Protein AF-A0A3D1EQ55-F1 (afdb_monomer_lite)

Foldseek 3Di:
DWDKDWDADPVRDIDIPPIDPAPLPGPPPPPHPNVVVVVVVQVVVQVQWHPDSVVLSVCVVCVVVDDPVSNVCNVVGHTDDPDDDD

Radius of gyration: 19.98 Å; chains: 1; bounding box: 47×38×45 Å

Secondary structure (DSSP, 8-state):
--B--EEE-TTS-EEE---BSS-TTSTT--SS-HHHHHHHHHHHHHHHH-SSHHHHHHHHHTGGG--HHHHHTTT--PPPP-----

Sequence (86 aa):
IPTSIEITTHAGSVFDSGLVMYPSGHARNTTADLEGILSKKMRQMGEIALAEPGPVVDRFRNIGSLDAAALAEVHNFNLLDRGPYE

Structure (mmCIF, N/CA/C/O backbone):
data_AF-A0A3D1EQ55-F1
#
_entry.id   AF-A0A3D1EQ55-F1
#
loop_
_atom_site.group_PDB
_atom_site.id
_atom_site.type_symbol
_atom_site.label_atom_id
_atom_site.label_alt_id
_atom_site.label_comp_id
_atom_site.label_asym_id
_atom_site.label_entity_id
_atom_site.label_seq_id
_atom_site.pdbx_PDB_ins_code
_atom_site.Cartn_x
_atom_site.Cartn_y
_atom_site.Cartn_z
_atom_site.occupancy
_atom_site.B_iso_or_equiv
_atom_site.auth_seq_id
_atom_site.auth_comp_id
_atom_site.auth_asym_id
_atom_site.auth_atom_id
_atom_site.pdbx_PDB_model_num
ATOM 1 N N . ILE A 1 1 ? 4.257 1.343 19.406 1.00 67.94 1 ILE A N 1
ATOM 2 C CA . ILE A 1 1 ? 3.595 2.156 20.449 1.00 67.94 1 ILE A CA 1
ATOM 3 C C . ILE A 1 1 ? 2.234 1.505 20.684 1.00 67.94 1 ILE A C 1
ATOM 5 O O . ILE A 1 1 ? 1.475 1.472 19.724 1.00 67.94 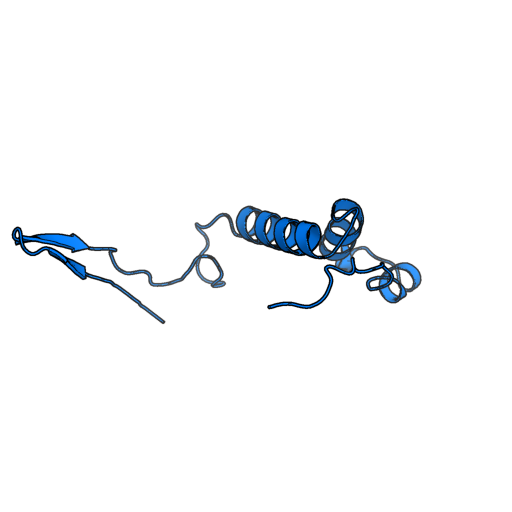1 ILE A O 1
ATOM 9 N N . PRO A 1 2 ? 1.978 0.875 21.847 1.00 91.62 2 PRO A N 1
ATOM 10 C CA . PRO A 1 2 ? 0.638 0.412 22.216 1.00 91.62 2 PRO A CA 1
ATOM 11 C C . PRO A 1 2 ? -0.303 1.610 22.342 1.00 91.62 2 PRO A C 1
ATOM 13 O O . PRO A 1 2 ? 0.062 2.606 22.968 1.00 91.62 2 PRO A O 1
ATOM 16 N N . THR A 1 3 ? -1.487 1.541 21.740 1.00 95.94 3 THR A N 1
ATOM 17 C CA . THR A 1 3 ? -2.452 2.649 21.775 1.00 95.94 3 THR A CA 1
ATOM 18 C C . THR A 1 3 ? -3.873 2.122 21.895 1.00 95.94 3 THR A C 1
ATOM 20 O O . THR A 1 3 ? -4.245 1.172 21.209 1.00 95.94 3 THR A O 1
ATOM 23 N N . SER A 1 4 ? -4.653 2.763 22.756 1.00 96.62 4 SER A N 1
ATOM 24 C CA . SER A 1 4 ? -6.098 2.600 22.879 1.00 96.62 4 SER A CA 1
ATOM 25 C C . SER A 1 4 ? -6.741 3.981 22.949 1.00 96.62 4 SER A C 1
ATOM 27 O O . SER A 1 4 ? -6.128 4.934 23.438 1.00 96.62 4 SER A O 1
ATOM 29 N N . ILE A 1 5 ? -7.959 4.093 22.436 1.00 96.75 5 ILE A N 1
ATOM 30 C CA . ILE A 1 5 ? -8.768 5.305 22.464 1.00 96.75 5 ILE A CA 1
ATOM 31 C C . ILE A 1 5 ? -10.132 4.923 23.026 1.00 96.75 5 ILE A C 1
ATOM 33 O O . ILE A 1 5 ? -10.792 4.028 22.502 1.00 96.75 5 ILE A O 1
ATOM 37 N N . GLU A 1 6 ? -10.557 5.644 24.057 1.00 98.12 6 GLU A N 1
ATOM 38 C CA . GLU A 1 6 ? -11.924 5.605 24.563 1.00 98.12 6 GLU A CA 1
ATOM 39 C C . GLU A 1 6 ? -12.587 6.957 24.288 1.00 98.12 6 GLU A C 1
ATOM 41 O O . GLU A 1 6 ? -11.998 8.015 24.522 1.00 98.12 6 GLU A O 1
ATOM 46 N N . ILE A 1 7 ? -13.810 6.927 23.767 1.00 98.06 7 ILE A N 1
ATOM 47 C CA . ILE A 1 7 ? -14.602 8.116 23.469 1.00 98.06 7 ILE A CA 1
ATOM 48 C C . ILE A 1 7 ? -15.903 8.031 24.256 1.00 98.06 7 ILE A C 1
ATOM 50 O O . ILE A 1 7 ? -16.730 7.156 24.004 1.00 98.06 7 ILE A O 1
ATOM 54 N N . THR A 1 8 ? -16.110 8.982 25.166 1.00 98.38 8 THR A N 1
ATOM 55 C CA . THR A 1 8 ? -17.386 9.168 25.865 1.00 98.38 8 THR A CA 1
ATOM 56 C C . THR A 1 8 ? -18.157 10.321 25.232 1.00 98.38 8 THR A C 1
ATOM 58 O O . THR A 1 8 ? -17.655 11.438 25.111 1.00 98.38 8 THR A O 1
ATOM 61 N N . THR A 1 9 ? -19.392 10.056 24.819 1.00 97.81 9 THR A N 1
ATOM 62 C CA . THR A 1 9 ? -20.293 11.068 24.252 1.00 97.81 9 THR A CA 1
ATOM 63 C C . THR A 1 9 ? -21.025 11.841 25.346 1.00 97.81 9 THR A C 1
ATOM 65 O O . THR A 1 9 ? -21.192 11.358 26.463 1.00 97.81 9 THR A O 1
ATOM 68 N N . HIS A 1 10 ? -21.565 13.015 25.008 1.00 97.25 10 HIS A N 1
ATOM 69 C CA . HIS A 1 10 ? -22.419 13.785 25.923 1.00 97.25 10 HIS A CA 1
ATOM 70 C C . HIS A 1 10 ? -23.658 12.997 26.396 1.00 97.25 10 HIS A C 1
ATOM 72 O O . HIS A 1 10 ? -24.138 13.198 27.506 1.00 97.25 10 HIS A O 1
ATOM 78 N N . ALA A 1 11 ? -24.180 12.081 25.573 1.00 97.12 11 ALA A N 1
ATOM 79 C CA . ALA A 1 11 ? -25.293 11.203 25.941 1.00 97.12 11 ALA A CA 1
ATOM 80 C C . ALA A 1 11 ? -24.871 10.026 26.851 1.00 97.12 11 ALA A C 1
ATOM 82 O O . ALA A 1 11 ? -25.687 9.156 27.142 1.00 97.12 11 ALA A O 1
ATOM 83 N N . GLY A 1 12 ? -23.601 9.967 27.271 1.00 96.94 12 GLY A N 1
ATOM 84 C CA . GLY A 1 12 ? -23.058 8.934 28.154 1.00 96.94 12 GLY A CA 1
ATOM 85 C C . GLY A 1 12 ? -22.682 7.621 27.463 1.00 96.94 12 GLY A C 1
ATOM 86 O O . GLY A 1 12 ? -22.236 6.697 28.133 1.00 96.94 12 GLY A O 1
ATOM 87 N N . SER A 1 13 ? -22.837 7.506 26.137 1.00 97.94 13 SER A N 1
ATOM 88 C CA . SER A 1 13 ? -22.361 6.325 25.398 1.00 97.94 13 SER A CA 1
ATOM 89 C C . SER A 1 13 ? -20.836 6.306 25.331 1.00 97.94 13 SER A C 1
ATOM 91 O O . SER A 1 13 ? -20.238 7.348 25.047 1.00 97.94 13 SER A O 1
ATOM 93 N N . VAL A 1 14 ? -20.244 5.130 25.540 1.00 98.19 14 VAL A N 1
ATOM 94 C CA . VAL A 1 14 ? -18.794 4.893 25.526 1.00 98.19 14 VAL A CA 1
ATOM 95 C C . VAL A 1 14 ? -18.429 4.004 24.339 1.00 98.19 14 VAL A C 1
ATOM 97 O O . VAL A 1 14 ? -19.062 2.971 24.118 1.00 98.19 14 VAL A O 1
ATOM 100 N N . PHE A 1 15 ? -17.404 4.404 23.590 1.00 97.81 15 PHE A N 1
ATOM 101 C CA . PHE A 1 15 ? -16.829 3.647 22.481 1.00 97.81 15 PHE A CA 1
ATOM 102 C C . PHE A 1 15 ? -15.352 3.390 22.758 1.00 97.81 15 PHE A C 1
ATOM 104 O O . PHE A 1 15 ? -14.581 4.336 22.900 1.00 97.81 15 PHE A O 1
ATOM 111 N N . ASP A 1 16 ? -14.966 2.120 22.798 1.00 97.06 16 ASP A N 1
ATOM 112 C CA . ASP A 1 16 ? -13.590 1.685 23.032 1.00 97.06 16 ASP A CA 1
ATOM 113 C C . ASP A 1 16 ? -13.014 1.091 21.739 1.00 97.06 16 ASP A C 1
ATOM 115 O O . ASP A 1 16 ? -13.625 0.221 21.112 1.00 97.06 16 ASP A O 1
ATOM 119 N N . SER A 1 17 ? -11.841 1.566 21.319 1.00 95.00 17 SER A N 1
ATOM 120 C CA . SER A 1 17 ? -11.116 1.014 20.17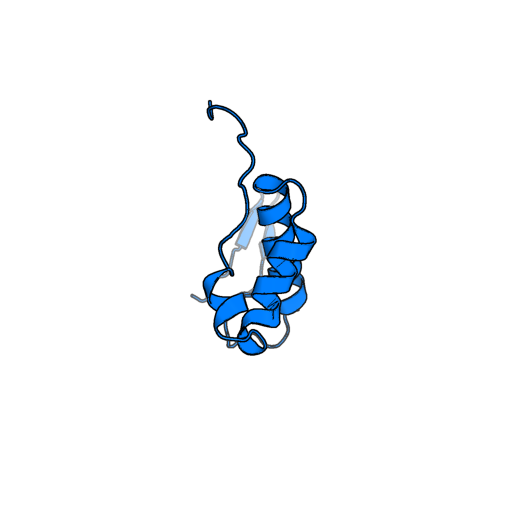0 1.00 95.00 17 SER A CA 1
ATOM 121 C C . SER A 1 17 ? -10.491 -0.358 20.444 1.00 95.00 17 SER A C 1
ATOM 123 O O . SER A 1 17 ? -10.003 -1.006 19.517 1.00 95.00 17 SER A O 1
ATOM 125 N N . GLY A 1 18 ? -10.408 -0.763 21.712 1.00 95.00 18 GLY A N 1
ATOM 126 C CA . GLY A 1 18 ? -9.509 -1.801 22.189 1.00 95.00 18 GLY A CA 1
ATOM 127 C C . GLY A 1 18 ? -8.040 -1.374 22.104 1.00 95.00 18 GLY A C 1
ATOM 128 O O . GLY A 1 18 ? -7.694 -0.277 21.649 1.00 95.00 18 GLY A O 1
ATOM 129 N N . LEU A 1 19 ? -7.147 -2.264 22.540 1.00 94.94 19 LEU A N 1
ATOM 130 C CA . LEU A 1 19 ? -5.704 -2.052 22.462 1.00 94.94 19 LEU A CA 1
ATOM 131 C C . LEU A 1 19 ? -5.152 -2.479 21.095 1.00 94.94 19 LEU A C 1
ATOM 133 O O . LEU A 1 19 ? -5.122 -3.666 20.768 1.00 94.94 19 LEU A O 1
ATOM 137 N N . VAL A 1 20 ? -4.588 -1.533 20.345 1.00 94.62 20 VAL A N 1
ATOM 138 C CA . VAL A 1 20 ? -3.740 -1.831 19.186 1.00 94.62 20 VAL A CA 1
ATOM 139 C C . VAL A 1 20 ? -2.299 -1.986 19.663 1.00 94.62 20 VAL A C 1
ATOM 141 O O . VAL A 1 20 ? -1.603 -1.009 19.943 1.00 94.62 20 VAL A O 1
ATOM 144 N N . MET A 1 21 ? -1.837 -3.235 19.755 1.00 94.81 21 MET A N 1
ATOM 145 C CA . MET A 1 21 ? -0.459 -3.537 20.156 1.00 94.81 21 MET A CA 1
ATOM 146 C C . MET A 1 21 ? 0.531 -3.384 18.988 1.00 94.81 21 MET A C 1
ATOM 148 O O . MET A 1 21 ? 1.598 -2.784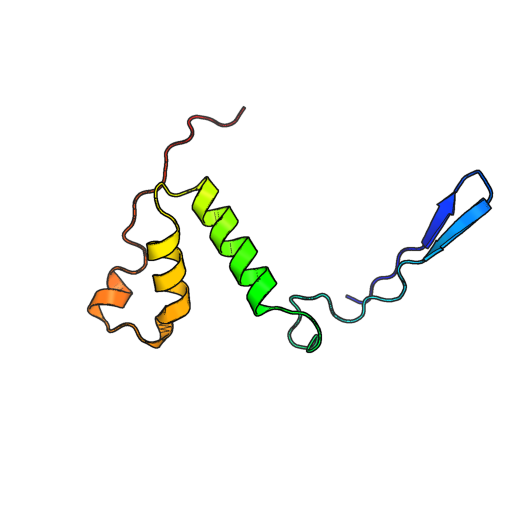 19.136 1.00 94.81 21 MET A O 1
ATOM 152 N N . TYR A 1 22 ? 0.172 -3.899 17.809 1.00 95.06 22 TYR A N 1
ATOM 153 C CA . TYR A 1 22 ? 0.990 -3.829 16.598 1.00 95.06 22 TYR A CA 1
ATOM 154 C C . TYR A 1 22 ? 0.134 -3.323 15.429 1.00 95.06 22 TYR A C 1
ATOM 156 O O . TYR A 1 22 ? -0.767 -4.043 14.995 1.00 95.06 22 TYR A O 1
ATOM 164 N N . PRO A 1 23 ? 0.379 -2.106 14.904 1.00 94.38 23 PRO A N 1
ATOM 165 C CA . PRO A 1 23 ? -0.362 -1.605 13.749 1.00 94.38 23 PRO A CA 1
ATOM 166 C C . PRO A 1 23 ? -0.075 -2.461 12.509 1.00 94.38 23 PRO A C 1
ATOM 168 O O . PRO A 1 23 ? 0.926 -3.174 12.464 1.00 94.38 23 PRO A O 1
ATOM 171 N N . SER A 1 24 ? -0.922 -2.363 11.484 1.00 94.62 24 SER A N 1
ATOM 172 C CA . SER A 1 24 ? -0.872 -3.236 10.299 1.00 94.62 24 SER A CA 1
ATOM 173 C C . SER A 1 24 ? 0.462 -3.222 9.543 1.00 94.62 24 SER A C 1
ATOM 175 O O . SER A 1 24 ? 0.788 -4.201 8.891 1.00 94.62 24 SER A O 1
ATOM 177 N N . GLY A 1 25 ? 1.247 -2.142 9.635 1.00 93.38 25 GLY A N 1
ATOM 178 C CA . GLY A 1 25 ? 2.584 -2.050 9.029 1.00 93.38 25 GLY A CA 1
ATOM 179 C C . GLY A 1 25 ? 3.733 -2.572 9.901 1.00 93.38 25 GLY A C 1
ATOM 180 O O . GLY A 1 25 ? 4.890 -2.498 9.499 1.00 93.38 25 GLY A O 1
ATOM 181 N N . HIS A 1 26 ? 3.460 -3.036 11.120 1.00 96.00 26 HIS A N 1
ATOM 182 C CA . HIS A 1 26 ? 4.489 -3.494 12.048 1.00 96.00 26 HIS A CA 1
ATOM 183 C C . HIS A 1 26 ? 4.843 -4.961 11.783 1.00 96.00 26 HIS A C 1
ATOM 185 O O . HIS A 1 26 ? 3.953 -5.799 11.729 1.00 96.00 26 HIS A O 1
ATOM 191 N N . ALA A 1 27 ? 6.133 -5.313 11.754 1.00 94.69 27 ALA A N 1
ATOM 192 C CA . ALA A 1 27 ? 6.605 -6.673 11.436 1.00 94.69 27 ALA A CA 1
ATOM 193 C C . ALA A 1 27 ? 6.076 -7.794 12.362 1.00 94.69 27 ALA A C 1
ATOM 195 O O . ALA A 1 27 ? 6.127 -8.969 12.019 1.00 94.69 27 ALA A O 1
ATOM 196 N N . ARG A 1 28 ? 5.583 -7.437 13.555 1.00 95.31 28 ARG A N 1
ATOM 197 C CA . ARG A 1 28 ? 4.948 -8.370 14.510 1.00 95.31 28 ARG A CA 1
ATOM 198 C C . ARG A 1 28 ? 3.439 -8.552 14.304 1.00 95.31 28 ARG A C 1
ATOM 200 O O . ARG A 1 28 ? 2.843 -9.370 14.995 1.00 95.31 28 ARG A O 1
ATOM 207 N N . ASN A 1 29 ? 2.812 -7.781 13.417 1.00 95.25 29 ASN A N 1
ATOM 208 C CA . ASN A 1 29 ? 1.424 -7.985 13.026 1.00 95.25 29 ASN A CA 1
ATOM 209 C C . ASN A 1 29 ? 1.395 -8.965 11.846 1.00 95.25 29 ASN A C 1
ATOM 211 O O . ASN A 1 29 ? 1.740 -8.602 10.727 1.00 95.25 29 ASN A O 1
ATOM 215 N N . THR A 1 30 ? 1.012 -10.211 12.114 1.00 95.25 30 THR A N 1
ATOM 216 C CA . THR A 1 30 ? 0.940 -11.287 11.112 1.00 95.25 30 THR A CA 1
ATOM 217 C C . THR A 1 30 ? -0.486 -11.566 10.634 1.00 95.25 30 THR A C 1
ATOM 219 O O . THR A 1 30 ? -0.705 -12.521 9.896 1.00 95.25 30 THR A O 1
ATOM 222 N N . THR A 1 31 ? -1.464 -10.770 11.077 1.00 95.12 31 THR A N 1
ATOM 223 C CA . THR A 1 31 ? -2.891 -10.975 10.786 1.00 95.12 31 THR A CA 1
ATOM 224 C C . THR A 1 31 ? -3.448 -9.966 9.788 1.00 95.12 31 THR A C 1
ATOM 226 O O . THR A 1 31 ? -4.484 -10.226 9.181 1.00 95.12 31 THR A O 1
ATOM 229 N N . ALA A 1 32 ? -2.788 -8.821 9.605 1.00 96.00 32 ALA A N 1
ATOM 230 C CA . ALA A 1 32 ? -3.161 -7.844 8.592 1.00 96.00 32 ALA A CA 1
ATOM 231 C C . ALA A 1 32 ? -2.758 -8.304 7.181 1.00 96.00 32 ALA A C 1
ATOM 233 O O . ALA A 1 32 ? -1.675 -8.855 6.983 1.00 96.00 32 ALA A O 1
ATOM 234 N N . ASP A 1 33 ? -3.588 -7.984 6.184 1.00 97.12 33 ASP A N 1
ATOM 235 C CA . ASP A 1 33 ? -3.228 -8.092 4.764 1.00 97.12 33 ASP A CA 1
ATOM 236 C C . ASP A 1 33 ? -2.249 -6.971 4.378 1.00 97.12 33 ASP A C 1
ATOM 238 O O . ASP A 1 33 ? -2.610 -5.948 3.788 1.00 97.12 33 ASP A O 1
ATOM 242 N N . LEU A 1 34 ? -0.992 -7.131 4.793 1.00 95.81 34 LEU A N 1
ATOM 243 C CA . LEU A 1 34 ? 0.055 -6.146 4.546 1.00 95.81 34 LEU A CA 1
ATOM 244 C C . LEU A 1 34 ? 0.292 -5.944 3.043 1.00 95.81 34 LEU A C 1
ATOM 246 O O . LEU A 1 34 ? 0.461 -4.806 2.600 1.00 95.81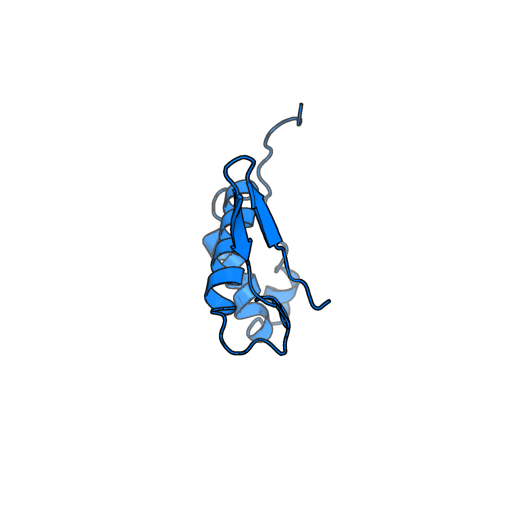 34 LEU A O 1
ATOM 250 N N . GLU A 1 35 ? 0.260 -7.026 2.263 1.00 93.69 35 GLU A N 1
ATOM 251 C CA . GLU A 1 35 ? 0.479 -6.983 0.817 1.00 93.69 35 GLU A CA 1
ATOM 252 C C . GLU A 1 35 ? -0.617 -6.175 0.120 1.00 93.69 35 GLU A C 1
ATOM 254 O O . GLU A 1 35 ? -0.308 -5.272 -0.658 1.00 93.69 35 GLU A O 1
ATOM 259 N N . GLY A 1 36 ? -1.891 -6.416 0.442 1.00 95.81 36 GLY A N 1
ATOM 260 C CA . GLY A 1 36 ? -3.012 -5.648 -0.096 1.00 95.81 36 GLY A CA 1
ATOM 261 C C . GLY A 1 36 ? -2.961 -4.166 0.286 1.00 95.81 36 GLY A C 1
ATOM 262 O O . GLY A 1 36 ? -3.175 -3.295 -0.566 1.00 95.81 36 GLY A O 1
ATOM 263 N N . ILE A 1 37 ? -2.606 -3.851 1.537 1.00 96.62 37 ILE A N 1
ATOM 264 C CA . ILE A 1 37 ? -2.468 -2.466 2.019 1.00 96.62 37 ILE A CA 1
ATOM 265 C C . ILE A 1 37 ? -1.370 -1.724 1.247 1.00 96.62 37 ILE A C 1
ATOM 267 O O . ILE A 1 37 ? -1.611 -0.641 0.704 1.00 96.62 37 ILE A O 1
ATOM 271 N N . LEU A 1 38 ? -0.165 -2.297 1.175 1.00 95.19 38 LEU A N 1
ATOM 272 C CA . LEU A 1 38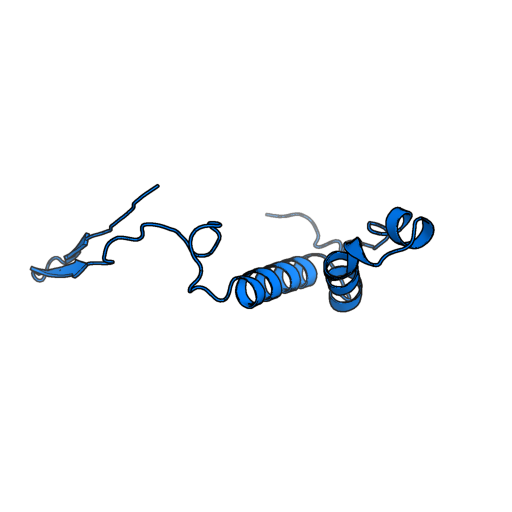 ? 0.965 -1.680 0.475 1.00 95.19 38 LEU A CA 1
ATOM 273 C C . LEU A 1 38 ? 0.708 -1.603 -1.031 1.00 95.19 38 LEU A C 1
ATOM 275 O O . LEU A 1 38 ? 0.990 -0.577 -1.654 1.00 95.19 38 LEU A O 1
ATOM 279 N N . SER A 1 39 ? 0.081 -2.638 -1.590 1.00 94.19 39 SER A N 1
ATOM 280 C CA . SER A 1 39 ? -0.365 -2.683 -2.976 1.00 94.19 39 SER A CA 1
ATOM 281 C C . SER A 1 39 ? -1.270 -1.511 -3.332 1.00 94.19 39 SER A C 1
ATOM 283 O O . SER A 1 39 ? -1.032 -0.808 -4.319 1.00 94.19 39 SER A O 1
ATOM 285 N N . LYS A 1 40 ? -2.310 -1.290 -2.521 1.00 95.50 40 LYS A N 1
ATOM 286 C CA . LYS A 1 40 ? -3.273 -0.212 -2.733 1.00 95.50 40 LYS A CA 1
ATOM 287 C C . LYS A 1 40 ? -2.618 1.156 -2.562 1.00 95.50 40 LYS A C 1
ATOM 289 O O . LYS A 1 40 ? -2.823 2.016 -3.418 1.00 95.50 40 LYS A O 1
ATOM 294 N N . LYS A 1 41 ? -1.798 1.330 -1.518 1.00 96.06 41 LYS A N 1
ATOM 295 C CA . LYS A 1 41 ? -1.062 2.574 -1.251 1.00 96.06 41 LYS A CA 1
ATOM 296 C C . LYS A 1 41 ? -0.166 2.957 -2.428 1.00 96.06 41 LYS A C 1
ATOM 298 O O . LYS A 1 41 ? -0.244 4.081 -2.913 1.00 96.06 41 LYS A O 1
ATOM 303 N N . MET A 1 42 ? 0.669 2.030 -2.898 1.00 95.31 42 MET A N 1
ATOM 304 C CA . MET A 1 42 ? 1.622 2.305 -3.975 1.00 95.31 42 MET A CA 1
ATOM 305 C C . MET A 1 42 ? 0.907 2.666 -5.278 1.00 95.31 42 MET A C 1
ATOM 307 O O . MET A 1 42 ? 1.292 3.621 -5.948 1.00 95.31 42 MET A O 1
ATOM 311 N N . ARG A 1 43 ? -0.189 1.967 -5.594 1.00 94.44 43 ARG A N 1
ATOM 312 C CA . ARG A 1 43 ? -1.007 2.294 -6.761 1.00 94.44 43 ARG A CA 1
ATOM 313 C C . ARG A 1 43 ? -1.639 3.683 -6.664 1.00 94.44 43 ARG A C 1
ATOM 315 O O . ARG A 1 43 ? -1.548 4.432 -7.626 1.00 94.44 43 ARG A O 1
ATOM 322 N N . GLN A 1 44 ? -2.204 4.055 -5.514 1.00 96.06 44 GLN A N 1
ATOM 323 C CA . GLN A 1 44 ? -2.777 5.394 -5.313 1.00 96.06 44 GLN A CA 1
ATOM 324 C C . GLN A 1 44 ? -1.730 6.505 -5.437 1.00 96.06 44 GLN A C 1
ATOM 326 O O . GLN A 1 44 ? -1.991 7.523 -6.067 1.00 96.06 44 GLN A O 1
ATOM 331 N N . MET A 1 45 ? -0.531 6.309 -4.878 1.00 95.75 45 MET A N 1
ATOM 332 C CA . MET A 1 45 ? 0.564 7.270 -5.055 1.00 95.75 45 MET A CA 1
ATOM 333 C C . MET A 1 45 ? 0.964 7.392 -6.532 1.00 95.75 45 MET A C 1
ATOM 335 O O . MET A 1 45 ? 1.157 8.499 -7.027 1.00 95.75 45 MET A O 1
ATOM 339 N N . GLY A 1 46 ? 1.024 6.269 -7.254 1.00 94.69 46 GLY A N 1
ATOM 340 C CA . GLY A 1 46 ? 1.266 6.260 -8.694 1.00 94.69 46 GLY A CA 1
ATOM 341 C C . GLY A 1 46 ? 0.184 6.999 -9.489 1.00 94.69 46 GLY A C 1
ATOM 342 O O . GLY A 1 46 ? 0.521 7.787 -10.358 1.00 94.69 46 GLY A O 1
ATOM 343 N N . GLU A 1 47 ? -1.099 6.803 -9.179 1.00 95.00 47 GLU A N 1
ATOM 344 C CA . GLU A 1 47 ? -2.232 7.483 -9.841 1.00 95.00 47 GLU A CA 1
ATOM 345 C C . GLU A 1 47 ? -2.183 9.021 -9.673 1.00 95.00 47 GLU A C 1
ATOM 347 O O . GLU A 1 47 ? -2.671 9.773 -10.520 1.00 95.00 47 GLU A O 1
ATOM 352 N N . ILE A 1 48 ? -1.568 9.514 -8.593 1.00 94.31 48 ILE A N 1
ATOM 353 C CA . ILE A 1 48 ? -1.325 10.950 -8.391 1.00 94.31 48 ILE A CA 1
ATOM 354 C C . ILE A 1 48 ? -0.167 11.434 -9.274 1.00 94.31 48 ILE A C 1
ATOM 356 O O . ILE A 1 48 ? -0.234 12.520 -9.847 1.00 94.31 48 ILE A O 1
ATOM 360 N N . ALA A 1 49 ? 0.893 10.639 -9.390 1.00 94.31 49 ALA A N 1
ATOM 361 C CA . ALA A 1 49 ? 2.169 11.089 -9.931 1.00 94.31 49 ALA A CA 1
ATOM 362 C C . ALA A 1 49 ? 2.428 10.701 -11.396 1.00 94.31 49 ALA A C 1
ATOM 364 O O . ALA A 1 49 ? 3.303 11.291 -12.017 1.00 94.31 49 ALA A O 1
ATOM 365 N N . LEU A 1 50 ? 1.721 9.719 -11.959 1.00 95.81 50 LEU A N 1
ATOM 366 C CA . LEU A 1 50 ? 2.060 9.071 -13.231 1.00 95.81 50 LEU A CA 1
ATOM 367 C C . LEU A 1 50 ? 0.832 8.959 -14.140 1.00 95.81 50 LEU A C 1
ATOM 369 O O . LEU A 1 50 ? -0.277 8.731 -13.662 1.00 95.81 50 LEU A O 1
ATOM 373 N N . ALA A 1 51 ? 1.038 9.064 -15.458 1.00 94.31 51 ALA A N 1
ATOM 374 C CA . ALA A 1 51 ? -0.013 8.785 -16.445 1.00 94.31 51 ALA A CA 1
ATOM 375 C C . ALA A 1 51 ? -0.415 7.301 -16.426 1.00 94.31 51 ALA A C 1
ATOM 377 O O . ALA A 1 51 ? -1.595 6.963 -16.456 1.00 94.31 51 ALA A O 1
ATOM 378 N N . GLU A 1 52 ? 0.586 6.422 -16.330 1.00 93.69 52 GLU A N 1
ATOM 379 C CA . GLU A 1 52 ? 0.430 4.968 -16.331 1.00 93.69 52 GLU A CA 1
ATOM 380 C C . GLU A 1 52 ? 1.205 4.360 -15.151 1.00 93.69 52 GLU A C 1
ATOM 382 O O . GLU A 1 52 ? 2.381 4.012 -15.275 1.00 93.69 52 GLU A O 1
ATOM 387 N N . PRO A 1 53 ? 0.584 4.244 -13.965 1.00 95.00 53 PRO A N 1
ATOM 388 C CA . PRO A 1 53 ? 1.294 3.800 -12.770 1.00 95.00 53 PRO A CA 1
ATOM 389 C C . PRO A 1 53 ? 1.617 2.302 -12.751 1.00 95.00 53 PRO A C 1
ATOM 391 O O . PRO A 1 53 ? 2.595 1.914 -12.120 1.00 95.00 53 PRO A O 1
ATOM 394 N N . GLY A 1 54 ? 0.827 1.459 -13.428 1.00 94.25 54 GLY A N 1
ATOM 395 C CA . GLY A 1 54 ? 0.961 -0.006 -13.387 1.00 94.25 54 GLY A CA 1
ATOM 396 C C . GLY A 1 54 ? 2.381 -0.506 -13.688 1.00 94.25 54 GLY A C 1
ATOM 397 O O . GLY A 1 54 ? 3.001 -1.087 -12.797 1.00 94.25 54 GLY A O 1
ATOM 398 N N . PRO A 1 55 ? 2.951 -0.199 -14.871 1.00 93.94 55 PRO A N 1
ATOM 399 C CA . PRO A 1 55 ? 4.293 -0.653 -15.244 1.00 93.94 55 PRO A CA 1
ATOM 400 C C . PRO A 1 55 ? 5.402 -0.198 -14.285 1.00 93.94 55 PRO A C 1
ATOM 402 O O . PRO A 1 55 ? 6.372 -0.923 -14.064 1.00 93.94 55 PRO A O 1
ATOM 405 N N . VAL A 1 56 ? 5.272 0.998 -13.702 1.00 94.62 56 VAL A N 1
ATOM 406 C CA . VAL A 1 56 ? 6.244 1.522 -12.732 1.00 94.62 56 VAL A CA 1
ATOM 407 C C . VAL A 1 56 ? 6.118 0.784 -11.400 1.00 94.62 56 VAL A C 1
ATOM 409 O O . VAL A 1 56 ? 7.120 0.330 -10.852 1.00 94.62 56 VAL A O 1
ATOM 412 N N . VAL A 1 57 ? 4.897 0.609 -10.890 1.00 93.81 57 VAL A N 1
ATOM 413 C CA . VAL A 1 57 ? 4.642 -0.113 -9.633 1.00 93.81 57 VAL A CA 1
ATOM 414 C C . VAL A 1 57 ? 5.105 -1.568 -9.728 1.00 93.81 57 VAL A C 1
ATOM 416 O O . VAL A 1 57 ? 5.765 -2.056 -8.809 1.00 93.81 57 VAL A O 1
ATOM 419 N N . ASP A 1 58 ? 4.826 -2.241 -10.842 1.00 93.19 58 ASP A N 1
ATOM 420 C CA . ASP A 1 58 ? 5.226 -3.633 -11.056 1.00 93.19 58 ASP A CA 1
ATOM 421 C C . ASP A 1 58 ? 6.751 -3.792 -11.126 1.00 93.19 58 ASP A C 1
ATOM 423 O O . ASP A 1 58 ? 7.290 -4.782 -10.624 1.00 93.19 58 ASP A O 1
ATOM 427 N N . ARG A 1 59 ? 7.472 -2.795 -11.659 1.00 94.31 59 ARG A N 1
ATOM 428 C CA . ARG A 1 59 ? 8.944 -2.770 -11.651 1.00 94.31 59 ARG A CA 1
ATOM 429 C C . ARG A 1 59 ? 9.500 -2.776 -10.225 1.00 94.31 59 ARG A C 1
ATOM 431 O O . ARG A 1 59 ? 10.389 -3.568 -9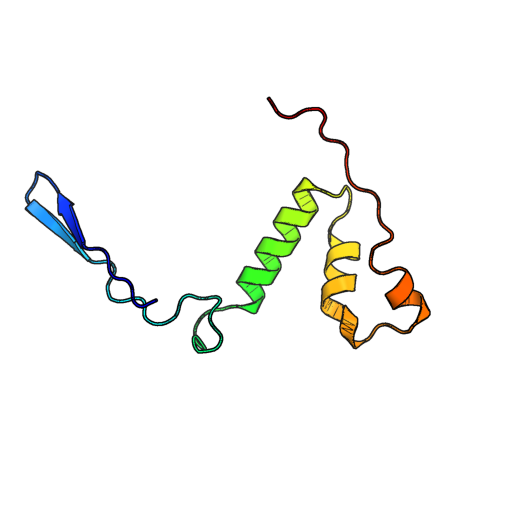.926 1.00 94.31 59 ARG A O 1
ATOM 438 N N . PHE A 1 60 ? 8.953 -1.948 -9.330 1.00 94.50 60 PHE A N 1
ATOM 439 C CA . PHE A 1 60 ? 9.383 -1.908 -7.925 1.00 94.50 60 PHE A CA 1
ATOM 440 C C . PHE A 1 60 ? 9.023 -3.180 -7.157 1.00 94.50 60 PHE A C 1
ATOM 442 O O . PHE A 1 60 ? 9.817 -3.639 -6.338 1.00 94.50 60 PHE A O 1
ATOM 449 N N . ARG A 1 61 ? 7.861 -3.786 -7.427 1.00 92.56 61 ARG A N 1
ATOM 450 C CA . ARG A 1 61 ? 7.486 -5.067 -6.801 1.00 92.56 61 ARG A CA 1
ATOM 451 C C . ARG A 1 61 ? 8.432 -6.198 -7.171 1.00 92.56 61 ARG A C 1
ATOM 453 O O . ARG A 1 61 ? 8.737 -7.041 -6.337 1.00 92.56 61 ARG A O 1
ATOM 460 N N . ASN A 1 62 ? 8.912 -6.189 -8.409 1.00 94.31 62 ASN A N 1
ATOM 461 C CA . ASN A 1 62 ? 9.782 -7.226 -8.944 1.00 94.31 62 ASN A CA 1
ATOM 462 C C . ASN A 1 62 ? 11.270 -6.846 -8.878 1.00 94.31 62 ASN A C 1
ATOM 464 O O . ASN A 1 62 ? 12.085 -7.487 -9.539 1.00 94.31 62 ASN A O 1
ATOM 468 N N . ILE A 1 63 ? 11.648 -5.849 -8.063 1.00 95.88 63 ILE A N 1
ATOM 469 C CA . ILE A 1 63 ? 13.016 -5.303 -8.009 1.00 95.88 63 ILE A CA 1
ATOM 470 C C . ILE A 1 63 ? 14.087 -6.374 -7.757 1.00 95.88 63 ILE A C 1
ATOM 472 O O . ILE A 1 63 ? 15.161 -6.318 -8.344 1.00 95.88 63 ILE A O 1
ATOM 476 N N . GLY A 1 64 ? 13.778 -7.391 -6.945 1.00 96.56 64 GLY A N 1
ATOM 477 C CA . GLY A 1 64 ? 14.695 -8.498 -6.646 1.00 96.56 64 GLY A CA 1
ATOM 478 C C . GLY A 1 64 ? 14.962 -9.447 -7.820 1.00 96.56 64 GLY A C 1
ATOM 479 O O . GLY A 1 64 ? 15.873 -10.263 -7.737 1.00 96.56 64 GLY A O 1
ATOM 480 N N . SER A 1 65 ? 14.178 -9.351 -8.896 1.00 97.00 65 SER A N 1
ATOM 481 C CA . SER A 1 65 ? 14.339 -10.140 -10.126 1.00 97.00 65 SER A CA 1
ATOM 482 C C . SER A 1 65 ? 14.932 -9.347 -11.294 1.00 97.00 65 SER A C 1
ATOM 484 O O . SER A 1 65 ? 15.145 -9.919 -12.361 1.00 97.00 65 SER A O 1
ATOM 486 N N . LEU A 1 66 ? 15.187 -8.046 -11.116 1.00 97.50 66 LEU A N 1
ATOM 487 C CA . LEU A 1 66 ? 15.759 -7.207 -12.167 1.00 97.50 66 LEU A CA 1
ATOM 488 C C . LEU A 1 66 ? 17.245 -7.522 -12.364 1.00 97.50 66 LEU A C 1
ATOM 490 O O . LEU A 1 66 ? 17.982 -7.741 -11.401 1.00 97.50 66 LEU A O 1
ATOM 494 N N . ASP A 1 67 ? 17.694 -7.494 -13.617 1.00 97.62 67 ASP A N 1
ATOM 495 C CA . ASP A 1 67 ? 19.121 -7.469 -13.926 1.00 97.62 67 ASP A CA 1
ATOM 496 C C . ASP A 1 67 ? 19.723 -6.071 -13.681 1.00 97.62 67 ASP A C 1
ATOM 498 O O . ASP A 1 67 ? 19.021 -5.101 -13.384 1.00 97.62 67 ASP A O 1
ATOM 502 N N . ALA A 1 68 ? 21.049 -5.957 -13.796 1.00 97.94 68 ALA A N 1
ATOM 503 C CA . ALA A 1 68 ? 21.755 -4.706 -13.529 1.00 97.94 68 ALA A CA 1
ATOM 504 C C . ALA A 1 68 ? 21.322 -3.548 -14.448 1.00 97.94 68 ALA A C 1
ATOM 506 O O . ALA A 1 68 ? 21.279 -2.404 -13.995 1.00 97.94 68 ALA A O 1
ATOM 507 N N . ALA A 1 69 ? 20.995 -3.828 -15.714 1.00 97.06 69 ALA A N 1
ATOM 508 C CA . ALA A 1 69 ? 20.576 -2.800 -16.661 1.00 97.06 69 ALA A CA 1
ATOM 509 C C . ALA A 1 69 ? 19.164 -2.300 -16.326 1.00 97.06 69 ALA A C 1
ATOM 511 O O . ALA A 1 69 ? 18.939 -1.098 -16.217 1.00 97.06 69 ALA A O 1
ATOM 512 N N . ALA A 1 70 ? 18.226 -3.212 -16.071 1.00 95.44 70 ALA A N 1
ATOM 513 C CA . ALA A 1 70 ? 16.867 -2.877 -15.670 1.00 95.44 70 ALA A CA 1
ATOM 514 C C . ALA A 1 70 ? 16.814 -2.178 -14.301 1.00 95.44 70 ALA A C 1
ATOM 516 O O . ALA A 1 70 ? 15.997 -1.279 -14.099 1.00 95.44 70 ALA A O 1
ATOM 517 N N . LEU A 1 71 ? 17.693 -2.558 -13.366 1.00 96.88 71 LEU A N 1
ATOM 518 C CA . LEU A 1 71 ? 17.804 -1.910 -12.061 1.00 96.88 71 LEU A CA 1
ATOM 519 C C . LEU A 1 71 ? 18.325 -0.471 -12.173 1.00 96.88 71 LEU A C 1
ATOM 521 O O . LEU A 1 71 ? 17.818 0.407 -11.477 1.00 96.88 71 LEU A O 1
ATOM 525 N N . ALA A 1 72 ? 19.291 -0.205 -13.059 1.00 97.06 72 ALA A N 1
ATOM 526 C CA . ALA A 1 72 ? 19.769 1.157 -13.315 1.00 97.06 72 ALA A CA 1
ATOM 527 C C . ALA A 1 72 ? 18.638 2.077 -13.817 1.00 97.06 72 ALA A C 1
ATOM 529 O O . ALA A 1 72 ? 18.568 3.247 -13.447 1.00 97.06 72 ALA A O 1
ATOM 530 N N . GLU A 1 73 ? 17.697 1.514 -14.574 1.00 96.06 73 GLU A N 1
ATOM 531 C CA . GLU A 1 73 ? 16.538 2.215 -15.129 1.00 96.06 73 GLU A CA 1
ATOM 532 C C . GLU A 1 73 ? 15.318 2.234 -14.189 1.00 96.06 73 GLU A C 1
ATOM 534 O O . GLU A 1 73 ? 14.232 2.667 -14.583 1.00 96.06 73 GLU A O 1
ATOM 539 N N . VAL A 1 74 ? 15.434 1.780 -12.934 1.00 95.44 74 VAL A N 1
ATOM 540 C CA . VAL A 1 74 ? 14.268 1.620 -12.041 1.00 95.44 74 VAL A CA 1
ATOM 541 C C . VAL A 1 74 ? 13.509 2.932 -11.803 1.00 95.44 74 VAL A C 1
ATOM 543 O O . VAL A 1 74 ? 12.284 2.923 -11.696 1.00 95.44 74 VAL A O 1
ATOM 546 N N . HIS A 1 75 ? 14.220 4.062 -11.806 1.00 94.50 75 HIS A N 1
ATOM 547 C CA . HIS A 1 75 ? 13.662 5.408 -11.646 1.00 94.50 75 HIS A CA 1
ATOM 548 C C . HIS A 1 75 ? 13.429 6.159 -12.963 1.00 94.50 75 HIS A C 1
ATOM 550 O O . HIS A 1 75 ? 13.040 7.324 -12.937 1.00 94.50 75 HIS A O 1
ATOM 556 N N . ASN A 1 76 ? 13.644 5.517 -14.113 1.00 95.75 76 ASN A N 1
ATOM 557 C CA . ASN A 1 76 ? 13.391 6.140 -15.403 1.00 95.75 76 ASN A CA 1
ATOM 558 C C . ASN A 1 76 ? 11.894 6.067 -15.749 1.00 95.75 76 ASN A C 1
ATOM 560 O O . ASN A 1 76 ? 11.397 5.055 -16.262 1.00 95.75 76 ASN A O 1
ATOM 564 N N . PHE A 1 77 ? 11.177 7.132 -15.390 1.00 94.38 77 PHE A N 1
ATOM 565 C CA . PHE A 1 77 ? 9.782 7.404 -15.729 1.00 94.38 77 PHE A CA 1
ATOM 566 C C . PHE A 1 77 ? 9.478 8.900 -15.558 1.00 94.38 77 PHE A C 1
ATOM 568 O O . PHE A 1 77 ? 10.127 9.599 -14.782 1.00 94.38 77 PHE A O 1
ATOM 575 N N . ASN A 1 78 ? 8.458 9.391 -16.261 1.00 95.44 78 ASN A N 1
ATOM 576 C CA . ASN A 1 78 ? 8.047 10.791 -16.182 1.00 95.44 78 ASN A CA 1
ATOM 577 C C . ASN A 1 78 ? 6.987 10.993 -15.101 1.00 95.44 78 ASN A C 1
ATOM 579 O O . ASN A 1 78 ? 5.999 10.258 -15.047 1.00 95.44 78 ASN A O 1
ATOM 583 N N . LEU A 1 79 ? 7.175 12.027 -14.283 1.00 95.06 79 LEU A N 1
ATOM 584 C CA . LEU A 1 79 ? 6.145 12.514 -13.374 1.00 95.06 79 LEU A CA 1
ATOM 585 C C . LEU A 1 79 ? 5.178 13.433 -14.126 1.00 95.06 79 LEU A C 1
ATOM 587 O O . LEU A 1 79 ? 5.577 14.192 -15.008 1.00 95.06 79 LEU A O 1
ATOM 591 N N . LEU A 1 80 ? 3.905 13.368 -13.756 1.00 95.62 80 LEU A N 1
ATOM 592 C CA . LEU A 1 80 ? 2.896 14.318 -14.191 1.00 95.62 80 LEU A CA 1
ATOM 593 C C . LEU A 1 80 ? 3.124 15.661 -13.503 1.00 95.62 80 LEU A C 1
ATOM 595 O O . LEU A 1 80 ? 3.193 15.731 -12.276 1.00 95.62 80 LEU A O 1
ATOM 599 N N . ASP A 1 81 ? 3.152 16.725 -14.297 1.00 93.31 81 ASP A N 1
ATOM 600 C CA . ASP A 1 81 ? 2.992 18.078 -13.784 1.00 93.31 81 ASP A CA 1
ATOM 601 C C . ASP A 1 81 ? 1.508 18.313 -13.461 1.00 93.31 81 ASP A C 1
ATOM 603 O O . ASP A 1 81 ? 0.631 18.115 -14.306 1.00 93.31 81 ASP A O 1
ATOM 607 N N . ARG A 1 82 ? 1.220 18.678 -12.210 1.00 89.00 82 ARG A N 1
ATOM 608 C CA . ARG A 1 82 ? -0.135 18.974 -11.718 1.00 89.00 82 ARG A CA 1
ATOM 609 C C . ARG A 1 82 ? -0.359 20.472 -11.506 1.00 89.00 82 ARG A C 1
ATOM 611 O O . ARG A 1 82 ? -1.402 20.850 -10.980 1.00 89.00 82 ARG A O 1
ATOM 618 N N . GLY A 1 83 ? 0.578 21.309 -11.947 1.00 89.56 83 GLY A N 1
ATOM 619 C CA . GLY A 1 83 ? 0.576 22.736 -11.674 1.00 89.56 83 GLY A CA 1
ATOM 620 C C . GLY A 1 83 ? 0.995 23.058 -10.234 1.00 89.56 83 GLY A C 1
ATOM 621 O O . GLY A 1 83 ? 1.405 22.172 -9.478 1.00 89.56 83 GLY A O 1
ATOM 622 N N . PRO A 1 84 ? 0.934 24.342 -9.847 1.00 87.62 84 PRO A N 1
ATOM 623 C CA . PRO A 1 84 ? 1.230 24.771 -8.486 1.00 87.62 84 PRO A CA 1
ATOM 624 C C . PRO A 1 84 ? 0.159 24.280 -7.499 1.00 87.62 84 PRO A C 1
ATOM 626 O O . PRO A 1 84 ? -1.015 24.166 -7.845 1.00 87.62 84 PRO A O 1
ATOM 629 N N . TYR A 1 85 ? 0.570 24.018 -6.258 1.00 81.31 85 TYR A N 1
ATOM 630 C CA . TYR A 1 85 ? -0.344 23.770 -5.142 1.00 81.31 85 TYR A CA 1
ATOM 631 C C . TYR A 1 85 ? -0.749 25.123 -4.527 1.00 81.31 85 TYR A C 1
ATOM 633 O O . TYR A 1 85 ? 0.139 25.925 -4.228 1.00 81.31 85 TYR A O 1
ATOM 641 N N . GLU A 1 86 ? -2.052 25.369 -4.349 1.00 53.28 86 GLU A N 1
ATOM 642 C CA . GLU A 1 86 ? -2.606 26.481 -3.548 1.00 53.28 86 GLU A CA 1
ATOM 643 C C . GLU A 1 86 ? -3.005 26.012 -2.143 1.00 53.28 86 GLU A C 1
ATOM 645 O O . GLU A 1 86 ? -3.522 24.874 -2.022 1.00 53.28 86 GLU A O 1
#

pLDDT: mean 94.33, std 5.83, range [53.28, 98.38]